Protein AF-A0A016SFY9-F1 (afdb_monomer_lite)

Organism: NCBI:txid53326

pLDDT: mean 86.15, std 10.6, range [46.03, 94.69]

Secondary structure (DSSP, 8-state):
--HHHHHHHHHHHH--SS-HHHHHHHHHHHHHHTT-HHHHHHHHHHHHHHHHHHHHHHHHHHHHHHHHHHHHHHHHH-TTS-HHHHHHHHHHHHHH-HHHHHHHHHHHHHHS-S-----

Sequence (119 aa):
MPAKARSEFEALAGRQTLAWKEKERLMLEWAEKHAVKDKMKAFIDDMMSKRKAKEKAFFELIEKLPALGKEYMEFLNGIETPRKEKVAKWRKFMDDHAKEYEVIKVALKQTMPGRMLIL

Radius of gyration: 23.64 Å; chains: 1; bounding box: 50×23×59 Å

InterPro domains:
  IPR003677 SXP/RAL-2 family protein Ani s 5-like, cation-binding domain [PF02520] (5-110)

Structure (mmCIF, N/CA/C/O backbone):
data_AF-A0A016SFY9-F1
#
_entry.id   AF-A0A016SFY9-F1
#
loop_
_atom_site.group_PDB
_atom_site.id
_atom_site.type_symbol
_atom_site.label_atom_id
_atom_site.label_alt_id
_atom_site.label_comp_id
_atom_site.label_asym_id
_atom_site.label_entity_id
_atom_site.label_seq_id
_atom_site.pdbx_PDB_ins_code
_atom_site.Cartn_x
_atom_site.Cartn_y
_atom_site.Cartn_z
_atom_site.occupancy
_atom_site.B_iso_or_equiv
_atom_site.auth_seq_id
_atom_site.auth_comp_id
_atom_site.auth_asym_id
_atom_site.auth_atom_id
_atom_site.pdbx_PDB_model_num
ATOM 1 N N . MET A 1 1 ? 14.790 -12.982 -25.822 1.00 73.44 1 MET A N 1
ATOM 2 C CA . MET A 1 1 ? 15.797 -11.957 -25.467 1.00 73.44 1 MET A CA 1
ATOM 3 C C . MET A 1 1 ? 17.061 -12.673 -25.002 1.00 73.44 1 MET A C 1
ATOM 5 O O . MET A 1 1 ? 16.907 -13.688 -24.330 1.00 73.44 1 MET A O 1
ATOM 9 N N . PRO A 1 2 ? 18.270 -12.220 -25.376 1.00 87.88 2 PRO A N 1
ATOM 10 C CA . PRO A 1 2 ? 19.519 -12.889 -24.999 1.00 87.88 2 PRO A CA 1
ATOM 11 C C . PRO A 1 2 ? 19.730 -12.941 -23.479 1.00 87.88 2 PRO A C 1
ATOM 13 O O . PRO A 1 2 ? 19.354 -12.001 -22.779 1.00 87.88 2 PRO A O 1
ATOM 16 N N . ALA A 1 3 ? 20.385 -13.994 -22.974 1.00 89.19 3 ALA A N 1
ATOM 17 C CA . ALA A 1 3 ? 20.641 -14.175 -21.539 1.00 89.19 3 ALA A CA 1
ATOM 18 C C . ALA A 1 3 ? 21.384 -12.978 -20.916 1.00 89.19 3 ALA A C 1
ATOM 20 O O . ALA A 1 3 ? 20.982 -12.478 -19.872 1.00 89.19 3 ALA A O 1
ATOM 21 N N . LYS A 1 4 ? 22.390 -12.441 -21.620 1.00 90.25 4 LYS A N 1
ATOM 22 C CA . LYS A 1 4 ? 23.149 -11.259 -21.186 1.00 90.25 4 LYS A CA 1
ATOM 23 C C . LYS A 1 4 ? 22.263 -10.023 -20.992 1.00 90.25 4 LYS A C 1
ATOM 25 O O . LYS A 1 4 ? 22.373 -9.346 -19.978 1.00 90.25 4 LYS A O 1
ATOM 30 N N . ALA A 1 5 ? 21.352 -9.764 -21.932 1.00 86.88 5 ALA A N 1
ATOM 31 C CA . ALA A 1 5 ? 20.425 -8.637 -21.842 1.00 86.88 5 ALA A CA 1
ATOM 32 C C . ALA A 1 5 ? 19.483 -8.789 -20.636 1.00 86.88 5 ALA A C 1
ATOM 34 O O . ALA A 1 5 ? 19.250 -7.827 -19.911 1.00 86.88 5 ALA A O 1
ATOM 35 N N . ARG A 1 6 ? 19.000 -10.012 -20.373 1.00 88.38 6 ARG A N 1
ATOM 36 C CA . ARG A 1 6 ? 18.173 -10.312 -19.198 1.00 88.38 6 ARG A CA 1
ATOM 37 C C . ARG A 1 6 ? 18.926 -10.069 -17.887 1.00 88.38 6 ARG A C 1
ATOM 39 O O . ARG A 1 6 ? 18.384 -9.412 -17.007 1.00 88.38 6 ARG A O 1
ATOM 46 N N . SER A 1 7 ? 20.170 -10.534 -17.776 1.00 91.69 7 SER A N 1
ATOM 47 C CA . SER A 1 7 ? 20.997 -10.301 -16.585 1.00 91.69 7 SER A CA 1
ATOM 48 C C . SER A 1 7 ? 21.305 -8.815 -16.364 1.00 91.69 7 SER A C 1
ATOM 50 O O . SER A 1 7 ? 21.271 -8.352 -15.227 1.00 91.69 7 SER A O 1
ATOM 52 N N . GLU A 1 8 ? 21.555 -8.047 -17.433 1.00 90.81 8 GLU A N 1
ATOM 53 C CA . GLU A 1 8 ? 21.724 -6.585 -17.352 1.00 90.81 8 GLU A CA 1
ATOM 54 C C . GLU A 1 8 ? 20.453 -5.908 -16.804 1.00 90.81 8 GLU A C 1
ATOM 56 O O . GLU A 1 8 ? 20.535 -5.066 -15.907 1.00 90.81 8 GLU A O 1
ATOM 61 N N . PHE A 1 9 ? 19.273 -6.319 -17.282 1.00 90.06 9 PHE A N 1
ATOM 62 C CA . PHE A 1 9 ? 17.997 -5.803 -16.787 1.00 90.06 9 PHE A CA 1
ATOM 63 C C . PHE A 1 9 ? 17.745 -6.157 -15.319 1.00 90.06 9 PHE A C 1
ATOM 65 O O . PHE A 1 9 ? 17.391 -5.283 -14.532 1.00 90.06 9 PHE A O 1
ATOM 72 N N . GLU A 1 10 ? 17.945 -7.417 -14.929 1.00 89.69 10 GLU A N 1
ATOM 73 C CA . GLU A 1 10 ? 17.742 -7.877 -13.550 1.00 89.69 10 GLU A CA 1
ATOM 74 C C . GLU A 1 10 ? 18.674 -7.139 -12.574 1.00 89.69 10 GLU A C 1
ATOM 76 O O . GLU A 1 10 ? 18.234 -6.709 -11.506 1.00 89.69 10 GLU A O 1
ATOM 81 N N . ALA A 1 11 ? 19.927 -6.884 -12.968 1.00 91.25 11 ALA A N 1
ATOM 82 C CA . ALA A 1 11 ? 20.862 -6.086 -12.178 1.00 91.25 11 ALA A CA 1
ATOM 83 C C . ALA A 1 11 ? 20.397 -4.628 -12.010 1.00 91.25 11 ALA A C 1
ATOM 85 O O . ALA A 1 11 ? 20.509 -4.070 -10.918 1.00 91.25 11 ALA A O 1
ATOM 86 N N . LEU A 1 12 ? 19.848 -4.003 -13.059 1.00 89.19 12 LEU A N 1
ATOM 87 C CA . LEU A 1 12 ? 19.270 -2.655 -12.976 1.00 89.19 12 LEU A CA 1
ATOM 88 C C . LEU A 1 12 ? 18.003 -2.637 -12.109 1.00 89.19 12 LEU A C 1
ATOM 90 O O . LEU A 1 12 ? 17.846 -1.766 -11.250 1.00 89.19 12 LEU A O 1
ATOM 94 N N . ALA A 1 13 ? 17.118 -3.619 -12.280 1.00 84.88 13 ALA A N 1
ATOM 95 C CA . ALA A 1 13 ? 15.882 -3.759 -11.518 1.00 84.88 13 ALA A CA 1
ATOM 96 C C . ALA A 1 13 ? 16.138 -4.036 -10.026 1.00 84.88 13 ALA A C 1
ATOM 98 O O . ALA A 1 13 ? 15.396 -3.535 -9.179 1.00 84.88 13 ALA A O 1
ATOM 99 N N . GLY A 1 14 ? 17.211 -4.754 -9.688 1.00 85.44 14 GLY A N 1
ATOM 100 C CA . GLY A 1 14 ? 17.602 -5.065 -8.312 1.00 85.44 14 GLY A CA 1
ATOM 101 C C . GLY A 1 14 ? 18.242 -3.906 -7.540 1.00 85.44 14 GLY A C 1
ATOM 102 O O . GLY A 1 14 ? 18.305 -3.958 -6.313 1.00 85.44 14 GLY A O 1
ATOM 103 N N . ARG A 1 15 ? 18.686 -2.829 -8.206 1.00 87.38 15 ARG A N 1
ATOM 104 C CA . ARG A 1 15 ? 19.283 -1.667 -7.520 1.00 87.38 15 ARG A CA 1
ATOM 105 C C . ARG A 1 15 ? 18.225 -0.904 -6.725 1.00 87.38 15 ARG A C 1
ATOM 107 O O . ARG A 1 15 ? 17.362 -0.238 -7.304 1.00 87.38 15 ARG A O 1
ATOM 114 N N . GLN A 1 16 ? 18.301 -1.010 -5.399 1.00 78.88 16 GLN A N 1
ATOM 115 C CA . GLN A 1 16 ? 17.394 -0.340 -4.459 1.00 78.88 16 GLN A CA 1
ATOM 116 C C . GLN A 1 16 ? 17.841 1.083 -4.093 1.00 78.88 16 GLN A C 1
ATOM 118 O O . GLN A 1 16 ? 17.016 1.892 -3.692 1.00 78.88 16 GLN A O 1
ATOM 123 N N . THR A 1 17 ? 19.127 1.404 -4.261 1.00 86.81 17 THR A N 1
ATOM 124 C CA . THR A 1 17 ? 19.715 2.701 -3.879 1.00 86.81 17 THR A CA 1
ATOM 125 C C . THR A 1 17 ? 19.472 3.820 -4.891 1.00 86.81 17 THR A C 1
ATOM 127 O O . THR A 1 17 ? 19.701 4.986 -4.583 1.00 86.81 17 THR A O 1
ATOM 130 N N . LEU A 1 18 ? 19.022 3.490 -6.104 1.00 86.88 18 LEU A N 1
ATOM 131 C CA . LEU A 1 18 ? 18.751 4.481 -7.141 1.00 86.88 18 LEU A CA 1
ATOM 132 C C . LEU A 1 18 ? 17.373 5.113 -6.953 1.00 86.88 18 LEU A C 1
ATOM 134 O O . LEU A 1 18 ? 16.374 4.417 -6.759 1.00 86.88 18 LEU A O 1
ATOM 138 N N . ALA A 1 19 ? 17.313 6.436 -7.112 1.00 88.88 19 ALA A N 1
ATOM 139 C CA . ALA A 1 19 ? 16.049 7.146 -7.229 1.00 88.88 19 ALA A CA 1
ATOM 140 C C . ALA A 1 19 ? 15.251 6.623 -8.435 1.00 88.88 19 ALA A C 1
ATOM 142 O O . ALA A 1 19 ? 15.819 6.308 -9.481 1.00 88.88 19 ALA A O 1
ATOM 143 N N . TRP A 1 20 ? 13.921 6.576 -8.311 1.00 86.00 20 TRP A N 1
ATOM 144 C CA . TRP A 1 20 ? 13.049 6.019 -9.351 1.00 86.00 20 TRP A CA 1
ATOM 145 C C . TRP A 1 20 ? 13.271 6.651 -10.732 1.00 86.00 20 TRP A C 1
ATOM 147 O O . TRP A 1 20 ? 13.427 5.920 -11.701 1.00 86.00 20 TRP A O 1
ATOM 157 N N . LYS A 1 21 ? 13.359 7.986 -10.815 1.00 88.25 21 LYS A N 1
ATOM 158 C CA . LYS A 1 21 ? 13.581 8.699 -12.087 1.00 88.25 21 LYS A CA 1
ATOM 159 C C . LYS A 1 21 ? 14.886 8.291 -12.774 1.00 88.25 21 LYS A C 1
ATOM 161 O O . LYS A 1 21 ? 14.933 8.155 -13.990 1.00 88.25 21 LYS A O 1
ATOM 166 N N . GLU A 1 22 ? 15.936 8.075 -11.988 1.00 90.44 22 GLU A N 1
ATOM 167 C CA . GLU A 1 22 ? 17.232 7.644 -12.511 1.00 90.44 22 GLU A CA 1
ATOM 168 C C . GLU A 1 22 ? 17.184 6.181 -12.963 1.00 90.44 22 GLU A C 1
ATOM 170 O O . GLU A 1 22 ? 17.714 5.811 -14.007 1.00 90.44 22 GLU A O 1
ATOM 175 N N . LYS A 1 23 ? 16.471 5.343 -12.211 1.00 90.19 23 LYS A N 1
ATOM 176 C CA . LYS A 1 23 ? 16.237 3.946 -12.571 1.00 90.19 23 LYS A CA 1
ATOM 177 C C . LYS A 1 23 ? 15.412 3.813 -13.856 1.00 90.19 23 LYS A C 1
ATOM 179 O O . LYS A 1 23 ? 15.748 2.997 -14.706 1.00 90.19 23 LYS A O 1
ATOM 184 N N . GLU A 1 24 ? 14.375 4.629 -14.011 1.00 90.75 24 GLU A N 1
ATOM 185 C CA . GLU A 1 24 ? 13.545 4.727 -15.214 1.00 90.75 24 GLU A CA 1
ATOM 186 C C . GLU A 1 24 ? 14.381 5.116 -16.440 1.00 90.75 24 GLU A C 1
ATOM 188 O O . GLU A 1 24 ? 14.322 4.426 -17.458 1.00 90.75 24 GLU A O 1
ATOM 193 N N . ARG A 1 25 ? 15.229 6.147 -16.317 1.00 93.19 25 ARG A N 1
ATOM 194 C CA . ARG A 1 25 ? 16.169 6.555 -17.371 1.00 93.19 25 ARG A CA 1
ATOM 195 C C . ARG A 1 25 ? 17.051 5.388 -17.824 1.00 93.19 25 ARG A C 1
ATOM 197 O O . ARG A 1 25 ? 17.077 5.071 -19.009 1.00 93.19 25 ARG A O 1
ATOM 204 N N . LEU A 1 26 ? 17.703 4.700 -16.883 1.00 93.44 26 LEU A N 1
ATOM 205 C CA . LEU A 1 26 ? 18.581 3.561 -17.183 1.00 93.44 26 LEU A CA 1
ATOM 206 C C . LEU A 1 26 ? 17.829 2.375 -17.811 1.00 93.44 26 LEU A C 1
ATOM 208 O O . LEU A 1 26 ? 18.368 1.696 -18.685 1.00 93.44 26 LEU A O 1
ATOM 212 N N . MET A 1 27 ? 16.585 2.115 -17.396 1.00 91.75 27 MET A N 1
ATOM 213 C CA . MET A 1 27 ? 15.750 1.075 -18.009 1.00 91.75 27 MET A CA 1
ATOM 214 C C . MET A 1 27 ? 15.359 1.424 -19.448 1.00 91.75 27 MET A C 1
ATOM 216 O O . MET A 1 27 ? 15.343 0.534 -20.298 1.00 91.75 27 MET A O 1
ATOM 220 N N . LEU A 1 28 ? 15.066 2.696 -19.737 1.00 93.44 28 LEU A N 1
ATOM 221 C CA . LEU A 1 28 ? 14.765 3.162 -21.092 1.00 93.44 28 LEU A CA 1
ATOM 222 C C . LEU A 1 28 ? 16.002 3.123 -21.997 1.00 93.44 28 LEU A C 1
ATOM 224 O O . LEU A 1 28 ? 15.891 2.666 -23.131 1.00 93.44 28 LEU A O 1
ATOM 228 N N . GLU A 1 29 ? 17.175 3.515 -21.494 1.00 94.19 29 GLU A N 1
ATOM 229 C CA . GLU A 1 29 ? 18.454 3.397 -22.214 1.00 94.19 29 GLU A CA 1
ATOM 230 C C . GLU A 1 29 ? 18.791 1.931 -22.529 1.00 94.19 29 GLU A C 1
ATOM 232 O O . GLU A 1 29 ? 19.141 1.588 -23.661 1.00 94.19 29 GLU A O 1
ATOM 237 N N . TRP A 1 30 ? 18.614 1.033 -21.553 1.00 94.31 30 TRP A N 1
ATOM 238 C CA . TRP A 1 30 ? 18.748 -0.408 -21.771 1.00 94.31 30 TRP A CA 1
ATOM 239 C C . TRP A 1 30 ? 17.741 -0.917 -22.815 1.00 94.31 30 TRP A C 1
ATOM 241 O O . TRP A 1 30 ? 18.091 -1.699 -23.700 1.00 94.31 30 TRP A O 1
ATOM 251 N N . ALA A 1 31 ? 16.494 -0.450 -22.757 1.00 92.81 31 ALA A N 1
ATOM 252 C CA . ALA A 1 31 ? 15.457 -0.864 -23.691 1.00 92.81 31 ALA A CA 1
ATOM 253 C C . ALA A 1 31 ? 15.720 -0.363 -25.117 1.00 92.81 31 ALA A C 1
ATOM 255 O O . ALA A 1 31 ? 15.409 -1.070 -26.075 1.00 92.81 31 ALA A O 1
ATOM 256 N N . GLU A 1 32 ? 16.323 0.815 -25.270 1.00 92.94 32 GLU A N 1
ATOM 257 C CA . GLU A 1 32 ? 16.760 1.354 -26.557 1.00 92.94 32 GLU A CA 1
ATOM 258 C C . GLU A 1 32 ? 17.894 0.516 -27.160 1.00 92.94 32 GLU A C 1
ATOM 260 O O . GLU A 1 32 ? 17.770 0.052 -28.294 1.00 92.94 32 GLU A O 1
ATOM 265 N N . LYS A 1 33 ? 18.922 0.186 -26.364 1.00 93.25 33 LYS A N 1
ATOM 266 C CA . LYS A 1 33 ? 20.026 -0.718 -26.753 1.00 93.25 33 LYS A CA 1
ATOM 267 C C . LYS A 1 33 ? 19.538 -2.091 -27.233 1.00 93.25 33 LYS A C 1
ATOM 269 O O . LYS A 1 33 ? 20.187 -2.727 -28.061 1.00 93.25 33 LYS A O 1
ATOM 274 N N . HIS A 1 34 ? 18.411 -2.564 -26.705 1.00 92.56 34 HIS A N 1
ATOM 275 C CA . HIS A 1 34 ? 17.845 -3.876 -27.020 1.00 92.56 34 HIS A CA 1
ATOM 276 C C . HIS A 1 34 ? 16.587 -3.827 -27.902 1.00 92.56 34 HIS A C 1
ATOM 278 O O . HIS A 1 34 ? 15.919 -4.853 -28.036 1.00 92.56 34 HIS A O 1
ATOM 284 N N . ALA A 1 35 ? 16.275 -2.677 -28.516 1.00 91.12 35 ALA A N 1
ATOM 285 C CA . ALA A 1 35 ? 15.129 -2.477 -29.413 1.00 91.12 35 ALA A CA 1
ATOM 286 C C . ALA A 1 35 ? 13.766 -2.898 -28.810 1.00 91.12 35 ALA A C 1
ATOM 288 O O . ALA A 1 35 ? 12.892 -3.434 -29.489 1.00 91.12 35 ALA A O 1
ATOM 289 N N . VAL A 1 36 ? 13.577 -2.663 -27.507 1.00 92.81 36 VAL A N 1
ATOM 290 C CA . VAL A 1 36 ? 12.347 -2.968 -26.745 1.00 92.81 36 VAL A CA 1
ATOM 291 C C . VAL A 1 36 ? 11.776 -1.746 -26.016 1.00 92.81 36 VAL A C 1
ATOM 293 O O . VAL A 1 36 ? 11.015 -1.893 -25.059 1.00 92.81 36 VAL A O 1
ATOM 296 N N . LYS A 1 37 ? 12.120 -0.534 -26.467 1.00 92.25 37 LYS A N 1
ATOM 297 C CA . LYS A 1 37 ? 11.728 0.745 -25.848 1.00 92.25 37 LYS A CA 1
ATOM 298 C C . LYS A 1 37 ? 10.218 0.874 -25.628 1.00 92.25 37 LYS A C 1
ATOM 300 O O . LYS A 1 37 ? 9.802 1.186 -24.516 1.00 92.25 37 LYS A O 1
ATOM 305 N N . ASP A 1 38 ? 9.401 0.537 -26.625 1.00 92.31 38 ASP A N 1
ATOM 306 C CA . ASP A 1 38 ? 7.937 0.645 -26.514 1.00 92.31 38 ASP A CA 1
ATOM 307 C C . ASP A 1 38 ? 7.355 -0.325 -25.481 1.00 92.31 38 ASP A C 1
ATOM 309 O O . ASP A 1 38 ? 6.497 0.043 -24.680 1.00 92.31 38 ASP A O 1
ATOM 313 N N . LYS A 1 39 ? 7.881 -1.557 -25.434 1.00 91.69 39 LYS A N 1
ATOM 314 C CA . LYS A 1 39 ? 7.491 -2.553 -24.425 1.00 91.69 39 LYS A CA 1
ATOM 315 C C . LYS A 1 39 ? 7.882 -2.098 -23.020 1.00 91.69 39 LYS A C 1
ATOM 317 O O . LYS A 1 39 ? 7.114 -2.295 -22.084 1.00 91.69 39 LYS A O 1
ATOM 322 N N . MET A 1 40 ? 9.056 -1.482 -22.878 1.00 92.69 40 MET A N 1
ATOM 323 C CA . MET A 1 40 ? 9.518 -0.943 -21.600 1.00 92.69 40 MET A CA 1
ATOM 324 C C . MET A 1 40 ? 8.655 0.230 -21.137 1.00 92.69 40 MET A C 1
ATOM 326 O O . MET A 1 40 ? 8.269 0.280 -19.973 1.00 92.69 40 MET A O 1
ATOM 330 N N . LYS A 1 41 ? 8.298 1.139 -22.048 1.00 92.81 41 LYS A N 1
ATOM 331 C CA . LYS A 1 41 ? 7.419 2.267 -21.738 1.00 92.81 41 LYS A CA 1
ATOM 332 C C . LYS A 1 41 ? 6.043 1.791 -21.268 1.00 92.81 41 LYS A C 1
ATOM 334 O O . LYS A 1 41 ? 5.604 2.189 -20.197 1.00 92.81 41 LYS A O 1
ATOM 339 N N . ALA A 1 42 ? 5.427 0.854 -21.993 1.00 93.88 42 ALA A N 1
ATOM 340 C CA . ALA A 1 42 ? 4.149 0.262 -21.594 1.00 93.88 42 ALA A CA 1
ATOM 341 C C . ALA A 1 42 ? 4.220 -0.427 -20.218 1.00 93.88 42 ALA A C 1
ATOM 343 O O . ALA A 1 42 ? 3.300 -0.307 -19.411 1.00 93.88 42 ALA A O 1
ATOM 344 N N . PHE A 1 43 ? 5.326 -1.120 -19.928 1.00 90.38 43 PHE A N 1
ATOM 345 C CA . PHE A 1 43 ? 5.561 -1.736 -18.622 1.00 90.38 43 PHE A CA 1
ATOM 346 C C . PHE A 1 43 ? 5.678 -0.698 -17.493 1.00 90.38 43 PHE A C 1
ATOM 348 O O . PHE A 1 43 ? 5.080 -0.877 -16.431 1.00 90.38 43 PHE A O 1
ATOM 355 N N . ILE A 1 44 ? 6.422 0.389 -17.714 1.00 90.75 44 ILE A N 1
ATOM 356 C CA . ILE A 1 44 ? 6.576 1.481 -16.742 1.00 90.75 44 ILE A CA 1
ATOM 357 C C . ILE A 1 44 ? 5.231 2.170 -16.485 1.00 90.75 44 ILE A C 1
ATOM 359 O O . ILE A 1 44 ? 4.865 2.369 -15.325 1.00 90.75 44 ILE A O 1
ATOM 363 N N . ASP A 1 45 ? 4.472 2.469 -17.538 1.00 92.94 45 ASP A N 1
ATOM 364 C CA . ASP A 1 45 ? 3.170 3.130 -17.435 1.00 92.94 45 ASP A CA 1
ATOM 365 C C . ASP A 1 45 ? 2.160 2.274 -16.644 1.00 92.94 45 ASP A C 1
ATOM 367 O O . ASP A 1 45 ? 1.516 2.769 -15.713 1.00 92.94 45 ASP A O 1
ATOM 371 N N . ASP A 1 46 ? 2.070 0.971 -16.939 1.00 93.81 46 ASP A N 1
ATOM 372 C CA . ASP A 1 46 ? 1.227 0.022 -16.196 1.00 93.81 46 ASP A CA 1
ATOM 373 C C . ASP A 1 46 ? 1.640 -0.080 -14.718 1.00 93.81 46 ASP A C 1
ATOM 375 O O . ASP A 1 46 ? 0.800 -0.004 -13.815 1.00 93.81 46 ASP A O 1
ATOM 379 N N . MET A 1 47 ? 2.944 -0.184 -14.446 1.00 90.25 47 MET A N 1
ATOM 380 C CA . MET A 1 47 ? 3.474 -0.233 -13.084 1.00 90.25 47 MET A CA 1
ATOM 381 C C . MET A 1 47 ? 3.125 1.031 -12.292 1.00 90.25 47 MET 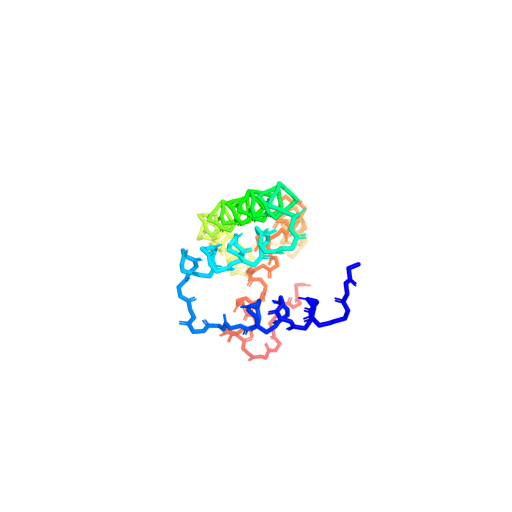A C 1
ATOM 383 O O . MET A 1 47 ? 2.676 0.941 -11.145 1.00 90.25 47 MET A O 1
ATOM 387 N N . MET A 1 48 ? 3.307 2.208 -12.895 1.00 89.75 48 MET A N 1
ATOM 388 C CA . MET A 1 48 ? 3.013 3.491 -12.261 1.00 89.75 48 MET A CA 1
ATOM 389 C C . MET A 1 48 ? 1.515 3.677 -12.026 1.00 89.75 48 MET A C 1
ATOM 391 O O . MET A 1 48 ? 1.121 4.153 -10.960 1.00 89.75 48 MET A O 1
ATOM 395 N N . SER A 1 49 ? 0.674 3.248 -12.968 1.00 93.31 49 SER A N 1
ATOM 396 C CA . SER A 1 49 ? -0.782 3.237 -12.805 1.00 93.31 49 SER A CA 1
ATOM 397 C C . SER A 1 49 ? -1.207 2.354 -11.626 1.00 93.31 49 SER A C 1
ATOM 399 O O . SER A 1 49 ? -1.889 2.814 -10.706 1.00 93.31 49 SER A O 1
ATOM 401 N N . LYS A 1 50 ? -0.705 1.114 -11.568 1.00 93.19 50 LYS A N 1
ATOM 402 C CA . LYS A 1 50 ? -0.960 0.185 -10.455 1.00 93.19 50 LYS A CA 1
ATOM 403 C C . LYS A 1 50 ? -0.458 0.726 -9.122 1.00 93.19 50 LYS A C 1
ATOM 405 O O . LYS A 1 50 ? -1.126 0.548 -8.104 1.00 93.19 50 LYS A O 1
ATOM 410 N N . ARG A 1 51 ? 0.700 1.393 -9.106 1.00 90.69 51 ARG A N 1
ATOM 411 C CA . ARG A 1 51 ? 1.237 2.043 -7.904 1.00 90.69 51 ARG A CA 1
ATOM 412 C C . ARG A 1 51 ? 0.300 3.140 -7.407 1.00 90.69 51 ARG A C 1
ATOM 414 O O . ARG A 1 51 ? -0.062 3.107 -6.238 1.00 90.69 51 ARG A O 1
ATOM 421 N N . LYS A 1 52 ? -0.138 4.045 -8.286 1.00 93.25 52 LYS A N 1
ATOM 422 C CA . LYS A 1 52 ? -1.088 5.115 -7.938 1.00 93.25 52 LYS A CA 1
ATOM 423 C C . LYS A 1 52 ? -2.414 4.557 -7.421 1.00 93.25 52 LYS A C 1
ATOM 425 O O . LYS A 1 52 ? -2.941 5.061 -6.437 1.00 93.25 52 LYS A O 1
ATOM 430 N N . ALA A 1 53 ? -2.932 3.495 -8.040 1.00 93.75 53 ALA A N 1
ATOM 431 C CA . ALA A 1 53 ? -4.156 2.839 -7.583 1.00 93.75 53 ALA A CA 1
ATOM 432 C C . ALA A 1 53 ? -4.001 2.237 -6.174 1.00 93.75 53 ALA A C 1
ATOM 434 O O . ALA A 1 53 ? -4.876 2.413 -5.330 1.00 93.75 53 ALA A O 1
ATOM 435 N N . LYS A 1 54 ? -2.870 1.572 -5.899 1.00 92.19 54 LYS A N 1
ATOM 436 C CA . LYS A 1 54 ? -2.552 1.047 -4.560 1.00 92.19 54 LYS A CA 1
ATOM 437 C C . LYS A 1 54 ? -2.395 2.158 -3.528 1.00 92.19 54 LYS A C 1
ATOM 439 O O . LYS A 1 54 ? -2.899 2.023 -2.423 1.00 92.19 54 LYS A O 1
ATOM 444 N N . GLU A 1 55 ? -1.707 3.234 -3.889 1.00 93.38 55 GLU A N 1
ATOM 445 C CA . GLU A 1 55 ? -1.492 4.395 -3.026 1.00 93.38 55 GLU A CA 1
ATOM 446 C C . GLU A 1 55 ? -2.818 5.071 -2.663 1.00 93.38 55 GLU A C 1
ATOM 448 O O . GLU A 1 55 ? -3.092 5.292 -1.488 1.00 93.38 55 GLU A O 1
ATOM 453 N N . LYS A 1 56 ? -3.693 5.289 -3.650 1.00 94.69 56 LYS A N 1
ATOM 454 C CA . LYS A 1 56 ? -5.046 5.799 -3.417 1.00 94.69 56 LYS A CA 1
ATOM 455 C C . LYS A 1 56 ? -5.843 4.887 -2.479 1.00 94.69 56 LYS A C 1
ATOM 457 O O . LYS A 1 56 ? -6.357 5.363 -1.475 1.00 94.69 56 LYS A O 1
ATOM 462 N N . ALA A 1 57 ? -5.889 3.584 -2.762 1.00 91.19 57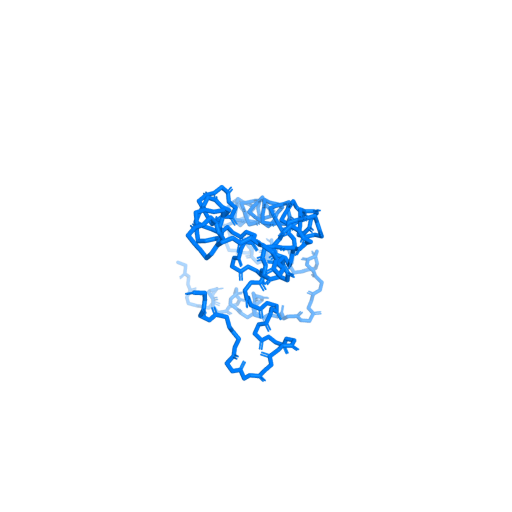 ALA A N 1
ATOM 463 C CA . ALA A 1 57 ? -6.600 2.620 -1.920 1.00 91.19 57 ALA A CA 1
ATOM 464 C C . ALA A 1 57 ? -6.041 2.559 -0.485 1.00 91.19 57 ALA A C 1
ATOM 466 O O . ALA A 1 57 ? -6.793 2.351 0.462 1.00 91.19 57 ALA A O 1
ATOM 467 N N . PHE A 1 58 ? -4.730 2.743 -0.315 1.00 91.44 58 PHE A N 1
ATOM 468 C CA . PHE A 1 58 ? -4.084 2.808 0.993 1.00 91.44 58 PHE A CA 1
ATOM 469 C C . PHE A 1 58 ? -4.505 4.053 1.780 1.00 91.44 58 PHE A C 1
ATOM 471 O O . PHE A 1 58 ? -4.872 3.933 2.947 1.00 91.44 58 PHE A O 1
ATOM 478 N N . PHE A 1 59 ? -4.504 5.232 1.153 1.00 93.31 59 PHE A N 1
ATOM 479 C CA . PHE A 1 59 ? -4.934 6.462 1.819 1.00 93.31 59 PHE A CA 1
ATOM 480 C C . PHE A 1 59 ? -6.426 6.451 2.161 1.00 93.31 59 PHE A C 1
ATOM 482 O O . PHE A 1 59 ? -6.776 6.777 3.291 1.00 93.31 59 PHE A O 1
ATOM 489 N N . GLU A 1 60 ? -7.283 5.987 1.246 1.00 93.44 60 GLU A N 1
ATOM 490 C CA . GLU A 1 60 ? -8.722 5.817 1.505 1.00 93.44 60 GLU A CA 1
ATOM 491 C C . GLU A 1 60 ? -8.990 4.870 2.683 1.00 93.44 60 GLU A C 1
ATOM 493 O O . GLU A 1 60 ? -9.915 5.089 3.463 1.00 93.44 60 GLU A O 1
ATOM 498 N N . LEU A 1 61 ? -8.184 3.811 2.823 1.00 92.00 61 LEU A N 1
ATOM 499 C CA . LEU A 1 61 ? -8.2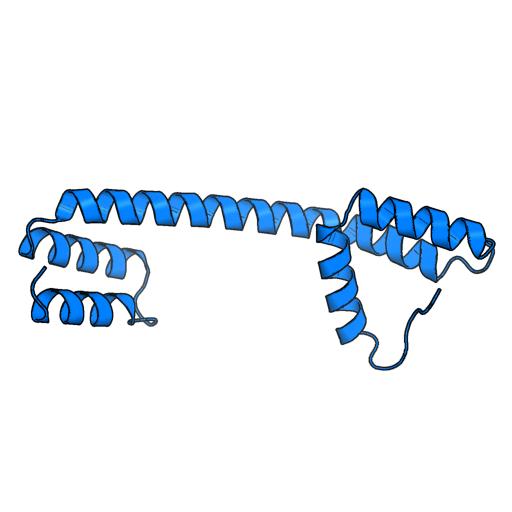76 2.895 3.954 1.00 92.00 61 LEU A CA 1
ATOM 500 C C . LEU A 1 61 ? -7.910 3.612 5.255 1.00 92.00 61 LEU A C 1
ATOM 502 O O . LEU A 1 61 ? -8.689 3.588 6.203 1.00 92.00 61 LEU A O 1
ATOM 506 N N . ILE A 1 62 ? -6.747 4.273 5.292 1.00 91.88 62 ILE A N 1
ATOM 507 C CA . ILE A 1 62 ? -6.244 4.959 6.490 1.00 91.88 62 ILE A CA 1
ATOM 508 C C . ILE A 1 62 ? -7.199 6.049 6.962 1.00 91.88 62 ILE A C 1
ATOM 510 O O . ILE A 1 62 ? -7.403 6.180 8.165 1.00 91.88 62 ILE A O 1
ATOM 514 N N . GLU A 1 63 ? -7.800 6.799 6.044 1.00 94.31 63 GLU A N 1
ATOM 515 C CA . GLU A 1 63 ? -8.723 7.885 6.373 1.00 94.31 63 GLU A CA 1
ATOM 516 C C . GLU A 1 63 ? -9.942 7.398 7.174 1.00 94.31 63 GLU A C 1
ATOM 518 O O . GLU A 1 63 ? -10.411 8.088 8.079 1.00 94.31 63 GLU A O 1
ATOM 523 N N . LYS A 1 64 ? -10.415 6.173 6.912 1.00 93.44 64 LYS A N 1
ATOM 524 C CA . LYS A 1 64 ? -11.566 5.576 7.610 1.00 93.44 64 LYS A CA 1
ATOM 525 C C . LYS A 1 64 ? -11.216 4.959 8.963 1.00 93.44 64 LYS A C 1
ATOM 527 O O . LYS A 1 64 ? -12.085 4.862 9.834 1.00 93.44 64 LYS A O 1
ATOM 532 N N . LEU A 1 65 ? -9.966 4.528 9.158 1.00 92.94 65 LEU A N 1
ATOM 533 C CA . LEU A 1 65 ? -9.555 3.768 10.346 1.00 92.94 65 LEU A CA 1
ATOM 534 C C . LEU A 1 65 ? -9.816 4.488 11.681 1.00 92.94 65 LEU A C 1
ATOM 536 O O . LEU A 1 65 ? -10.241 3.807 12.610 1.00 92.94 65 LEU A O 1
ATOM 540 N N . PRO A 1 66 ? -9.614 5.813 11.837 1.00 92.44 66 PRO A N 1
ATOM 541 C CA . PRO A 1 66 ? -9.881 6.484 13.108 1.00 92.44 66 PRO A CA 1
ATOM 542 C C . PRO A 1 66 ? -11.343 6.401 13.556 1.00 92.44 66 PRO A C 1
ATOM 544 O O . PRO A 1 66 ? -11.603 6.206 14.741 1.00 92.44 66 PRO A O 1
ATOM 547 N N . ALA A 1 67 ? -12.296 6.549 12.631 1.00 93.00 67 ALA A N 1
ATOM 548 C CA . ALA A 1 67 ? -13.722 6.485 12.947 1.00 93.00 67 ALA A CA 1
ATOM 549 C C . ALA A 1 67 ? -14.151 5.043 13.247 1.00 93.00 67 ALA A C 1
ATOM 551 O O . ALA A 1 67 ? -14.699 4.767 14.313 1.00 93.00 67 ALA A O 1
ATOM 552 N N . LEU A 1 68 ? -13.800 4.113 12.357 1.00 92.38 68 LEU A N 1
ATOM 553 C CA . LEU A 1 68 ? -14.145 2.697 12.499 1.00 92.38 68 LEU A CA 1
ATOM 554 C C . LEU A 1 68 ? -13.444 2.036 13.690 1.00 92.38 68 LEU A C 1
ATOM 556 O O . LEU A 1 68 ? -14.004 1.160 14.338 1.00 92.38 68 LEU A O 1
ATOM 560 N N . GLY A 1 69 ? -12.228 2.472 14.020 1.00 89.69 69 GLY A N 1
ATOM 561 C CA . GLY A 1 69 ? -11.511 2.027 15.210 1.00 89.69 69 GLY A CA 1
ATOM 562 C C . GLY A 1 69 ? -12.215 2.444 16.502 1.00 89.69 69 GLY A C 1
ATOM 563 O O . GLY A 1 69 ? -12.280 1.645 17.433 1.00 89.69 69 GLY A O 1
ATOM 564 N N . LYS A 1 70 ? -12.784 3.657 16.558 1.00 88.69 70 LYS A N 1
ATOM 565 C CA . LYS A 1 70 ? -13.595 4.103 17.705 1.00 88.69 70 LYS A CA 1
ATOM 566 C C . LYS A 1 70 ? -14.868 3.277 17.834 1.00 88.69 70 LYS A C 1
ATOM 568 O O . LYS A 1 70 ? -15.097 2.716 18.899 1.00 88.69 70 LYS A O 1
ATOM 573 N N . GLU A 1 71 ? -15.619 3.132 16.744 1.00 88.19 71 GLU A N 1
ATOM 574 C CA . GLU A 1 71 ? -16.834 2.308 16.698 1.00 88.19 71 GLU A CA 1
ATOM 575 C C . GLU A 1 71 ? -16.548 0.865 17.152 1.00 88.19 71 GLU A C 1
ATOM 577 O O . GLU A 1 71 ? -17.242 0.307 18.003 1.00 88.19 71 GLU A O 1
ATOM 582 N N . TYR A 1 72 ? -15.447 0.282 16.670 1.00 85.31 72 TYR A N 1
ATOM 583 C CA . TYR A 1 72 ? -15.014 -1.050 17.076 1.00 85.31 72 TYR A CA 1
ATOM 584 C C . TYR A 1 72 ? -14.690 -1.139 18.578 1.00 85.31 72 TYR A C 1
ATOM 586 O O . TYR A 1 72 ? -15.099 -2.091 19.247 1.00 85.31 72 TYR A O 1
ATOM 594 N N . MET A 1 73 ? -13.979 -0.154 19.135 1.00 83.19 73 MET A N 1
ATOM 595 C CA . MET A 1 73 ? -13.660 -0.119 20.568 1.00 83.19 73 MET A CA 1
ATOM 596 C C . MET A 1 73 ? -14.899 0.091 21.442 1.00 83.19 73 MET A C 1
ATOM 598 O O . MET A 1 73 ? -14.976 -0.483 22.529 1.00 83.19 73 MET A O 1
ATOM 602 N N . GLU A 1 74 ? -15.884 0.857 20.976 1.00 83.50 74 GLU A N 1
ATOM 603 C CA . GLU A 1 74 ? -17.168 1.033 21.660 1.00 83.50 74 GLU A CA 1
ATOM 604 C C . GLU A 1 74 ? -17.935 -0.292 21.769 1.00 83.50 74 GLU A C 1
ATOM 606 O O . GLU A 1 74 ? -18.483 -0.594 22.830 1.00 83.50 74 GLU A O 1
ATOM 611 N N . PHE A 1 75 ? -17.914 -1.146 20.738 1.00 76.31 75 PHE A N 1
ATOM 612 C CA . PHE A 1 75 ? -18.530 -2.480 20.818 1.00 76.31 75 PHE A CA 1
ATOM 613 C C . PHE A 1 75 ? -17.900 -3.364 21.892 1.00 76.31 75 PHE A C 1
ATOM 615 O O . PHE A 1 75 ? -18.603 -4.094 22.602 1.00 76.31 75 PHE A O 1
ATOM 622 N N . LEU A 1 76 ? -16.574 -3.312 22.004 1.00 73.25 76 LEU A N 1
ATOM 623 C CA . LEU A 1 76 ? -15.829 -4.118 22.962 1.00 73.25 76 LEU A CA 1
ATOM 624 C C . LEU A 1 76 ? -16.021 -3.616 24.393 1.00 73.25 76 LEU A C 1
ATOM 626 O O . LEU A 1 76 ? -16.299 -4.411 25.293 1.00 73.25 76 LEU A O 1
ATOM 630 N N . ASN A 1 77 ? -15.924 -2.301 24.581 1.00 75.00 77 ASN A N 1
ATOM 631 C CA . ASN A 1 77 ? -15.974 -1.649 25.887 1.00 75.00 77 ASN A CA 1
ATOM 632 C C . ASN A 1 77 ? -17.395 -1.305 26.350 1.00 75.00 77 ASN A C 1
ATOM 634 O O . ASN A 1 77 ? -17.559 -0.852 27.477 1.00 75.00 77 ASN A O 1
ATOM 638 N N . GLY A 1 78 ? -18.426 -1.501 25.523 1.00 68.38 78 GLY A N 1
ATOM 639 C CA . GLY A 1 78 ? -19.819 -1.251 25.892 1.00 68.38 78 GLY A CA 1
ATOM 640 C C . GLY A 1 78 ? -20.291 -2.222 26.971 1.00 68.38 78 GLY A C 1
ATOM 641 O O . GLY A 1 78 ? -20.843 -3.275 26.662 1.00 68.38 78 GLY A O 1
ATOM 642 N N . ILE A 1 79 ? -20.047 -1.905 28.241 1.00 58.84 79 ILE A N 1
ATOM 643 C CA . ILE A 1 79 ? -20.291 -2.783 29.400 1.00 58.84 79 ILE A CA 1
ATOM 644 C C . ILE A 1 79 ? -21.770 -3.209 29.504 1.00 58.84 79 ILE A C 1
ATOM 646 O O . ILE A 1 79 ? -22.050 -4.319 29.947 1.00 58.84 79 ILE A O 1
ATOM 650 N N . GLU A 1 80 ? -22.703 -2.395 29.005 1.00 67.06 80 GLU A N 1
ATOM 651 C CA . GLU A 1 80 ? -24.148 -2.584 29.202 1.00 67.06 80 GLU A CA 1
ATOM 652 C C . GLU A 1 80 ? -24.878 -3.324 28.063 1.00 67.06 80 GLU A C 1
ATOM 654 O O . GLU A 1 80 ? -26.030 -3.719 28.224 1.00 67.06 80 GLU A O 1
ATOM 659 N N . THR A 1 81 ? -24.247 -3.556 26.903 1.00 69.88 81 THR A N 1
ATOM 660 C CA . THR A 1 81 ? -24.929 -4.220 25.771 1.00 69.88 81 THR A CA 1
ATOM 661 C C . THR A 1 81 ? -24.955 -5.750 25.935 1.00 69.88 81 THR A C 1
ATOM 663 O O . THR A 1 81 ? -23.892 -6.354 26.135 1.00 69.88 81 THR A O 1
ATOM 666 N N . PRO A 1 82 ? -26.114 -6.424 25.773 1.00 81.19 82 PRO A N 1
ATOM 667 C CA . PRO A 1 82 ? -26.196 -7.883 25.800 1.00 81.19 82 PRO A CA 1
ATOM 668 C C . PRO A 1 82 ? -25.255 -8.552 24.788 1.00 81.19 82 PRO A C 1
ATOM 670 O O . PRO A 1 82 ? -25.116 -8.114 23.644 1.00 81.19 82 PRO A O 1
ATOM 673 N N . ARG A 1 83 ? -24.651 -9.687 25.169 1.00 80.06 83 ARG A N 1
ATOM 674 C CA . ARG A 1 83 ? -23.673 -10.420 24.335 1.00 80.06 83 ARG A CA 1
ATOM 675 C C . ARG A 1 83 ? -24.181 -10.721 22.917 1.00 80.06 83 ARG A C 1
ATOM 677 O O . ARG A 1 83 ? -23.429 -10.584 21.958 1.00 80.06 83 ARG A O 1
ATOM 684 N N . LYS A 1 84 ? -25.454 -11.109 22.768 1.00 83.38 84 LYS A N 1
ATOM 685 C CA . LYS A 1 84 ? -26.054 -11.420 21.455 1.00 83.38 84 LYS A CA 1
ATOM 686 C C . LYS A 1 84 ? -26.068 -10.208 20.519 1.00 83.38 84 LYS A C 1
ATOM 688 O O . LYS A 1 84 ? -25.761 -10.348 19.339 1.00 83.38 84 LYS A O 1
ATOM 693 N N . GLU A 1 85 ? -26.369 -9.027 21.048 1.00 83.25 85 GLU A N 1
ATOM 694 C CA . GLU A 1 85 ? -26.385 -7.780 20.279 1.00 83.25 85 GLU A CA 1
ATOM 695 C C . GLU A 1 85 ? -24.972 -7.326 19.913 1.00 83.25 85 GLU A C 1
ATOM 697 O O . GLU A 1 85 ? -24.748 -6.887 18.786 1.00 83.25 85 GLU A O 1
ATOM 702 N N . LYS A 1 86 ? -23.995 -7.515 20.813 1.00 80.81 86 LYS A N 1
ATOM 703 C CA . LYS A 1 86 ? -22.575 -7.275 20.508 1.00 80.81 86 LYS A CA 1
ATOM 704 C C . LYS A 1 86 ? -22.093 -8.126 19.337 1.00 80.81 86 LYS A C 1
ATOM 706 O O . LYS A 1 86 ? -21.479 -7.602 18.415 1.00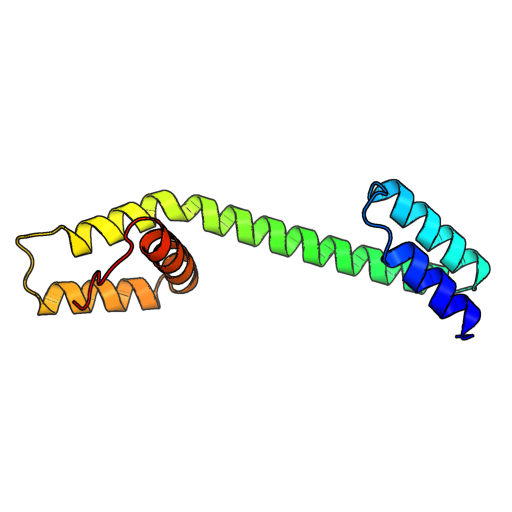 80.81 86 LYS A O 1
ATOM 711 N N . VAL A 1 87 ? -22.412 -9.423 19.338 1.00 83.19 87 VAL A N 1
ATOM 712 C CA . VAL A 1 87 ? -22.032 -10.336 18.246 1.00 83.19 87 VAL A CA 1
ATOM 713 C C . VAL A 1 87 ? -22.707 -9.943 16.931 1.00 83.19 87 VAL A C 1
ATOM 715 O O . VAL A 1 87 ? -22.063 -9.995 15.887 1.00 83.19 87 VAL A O 1
ATOM 718 N N . ALA A 1 88 ? -23.976 -9.526 16.960 1.00 86.75 88 ALA A N 1
ATOM 719 C CA . ALA A 1 88 ? -24.682 -9.080 15.760 1.00 86.75 88 ALA A CA 1
ATOM 720 C C . ALA A 1 88 ? -24.069 -7.798 15.168 1.00 86.75 88 ALA A C 1
ATOM 722 O O . ALA A 1 88 ? -23.804 -7.750 13.968 1.00 86.75 88 ALA A O 1
ATOM 723 N N . LYS A 1 89 ? -23.781 -6.793 16.009 1.00 84.94 89 LYS A N 1
ATOM 724 C CA . LYS A 1 89 ? -23.107 -5.551 15.594 1.00 84.94 89 LYS A CA 1
ATOM 725 C C . LYS A 1 89 ? -21.706 -5.823 15.053 1.00 84.94 89 LYS A C 1
ATOM 727 O O . LYS A 1 89 ? -21.351 -5.314 13.999 1.00 84.94 89 LYS A O 1
ATOM 732 N N . TRP A 1 90 ? -20.950 -6.690 15.725 1.00 85.12 90 TRP A N 1
ATOM 733 C CA . TRP A 1 90 ? -19.617 -7.086 15.283 1.00 85.12 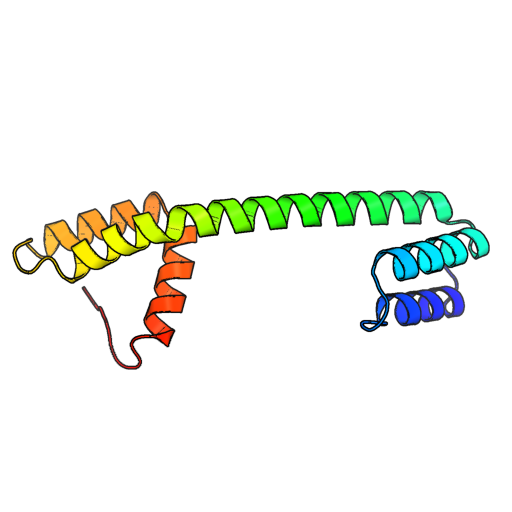90 TRP A CA 1
ATOM 734 C C . TRP A 1 90 ? -19.635 -7.804 13.927 1.00 85.12 90 TRP A C 1
ATOM 736 O O . TRP A 1 90 ? -18.833 -7.477 13.059 1.00 85.12 90 TRP A O 1
ATOM 746 N N . ARG A 1 91 ? -20.567 -8.743 13.712 1.00 87.94 91 ARG A N 1
ATOM 747 C CA . ARG A 1 91 ? -20.726 -9.418 12.412 1.00 87.94 91 ARG A CA 1
ATOM 748 C C . ARG A 1 91 ? -21.052 -8.431 11.303 1.00 87.94 91 ARG A C 1
ATOM 750 O O . ARG A 1 91 ? -20.360 -8.426 10.296 1.00 87.94 91 ARG A O 1
ATOM 757 N N . LYS A 1 92 ? -22.022 -7.545 11.537 1.00 90.00 92 LYS A N 1
ATOM 758 C CA . LYS A 1 92 ? -22.376 -6.501 10.575 1.00 90.00 92 LYS A CA 1
ATOM 759 C C . LYS A 1 92 ? -21.180 -5.600 10.246 1.00 90.00 92 LYS A C 1
ATOM 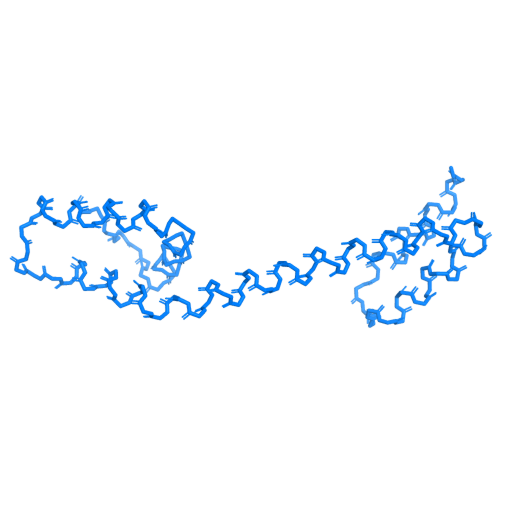761 O O . LYS A 1 92 ? -20.918 -5.343 9.082 1.00 90.00 92 LYS A O 1
ATOM 766 N N . PHE A 1 93 ? -20.414 -5.183 11.254 1.00 89.81 93 PHE A N 1
ATOM 767 C CA . PHE A 1 93 ? -19.200 -4.392 11.050 1.00 89.81 93 PHE A CA 1
ATOM 768 C C . PHE A 1 93 ? -18.159 -5.132 10.196 1.00 89.81 93 PHE A C 1
ATOM 770 O O . PHE A 1 93 ? -17.540 -4.530 9.326 1.00 89.81 93 PHE A O 1
ATOM 777 N N . MET A 1 94 ? -17.964 -6.438 10.408 1.00 90.19 94 MET A N 1
ATOM 778 C CA . MET A 1 94 ? -17.065 -7.233 9.562 1.00 90.19 94 MET A CA 1
ATOM 779 C C . MET A 1 94 ? -17.573 -7.362 8.125 1.00 90.19 94 MET A C 1
ATOM 781 O O . MET A 1 94 ? -16.759 -7.339 7.206 1.00 90.19 94 MET A O 1
ATOM 785 N N . ASP A 1 95 ? -18.885 -7.489 7.932 1.00 92.50 95 ASP A N 1
ATOM 786 C CA . ASP A 1 95 ? -19.491 -7.594 6.604 1.00 92.50 95 ASP A CA 1
ATOM 787 C C . ASP A 1 95 ? -19.366 -6.266 5.834 1.00 92.50 95 ASP A C 1
ATOM 789 O O . ASP A 1 95 ? -18.956 -6.255 4.671 1.00 92.50 95 ASP A O 1
ATOM 793 N N . ASP A 1 96 ? -19.633 -5.141 6.503 1.00 92.75 96 ASP A N 1
ATOM 794 C CA . ASP A 1 96 ? -19.608 -3.800 5.908 1.00 92.75 96 ASP A CA 1
ATOM 795 C C . ASP A 1 96 ? -18.170 -3.253 5.738 1.00 92.75 96 ASP A C 1
ATOM 797 O O . ASP A 1 96 ? -17.893 -2.469 4.822 1.00 92.75 96 ASP A O 1
ATOM 801 N N . HIS A 1 97 ? -17.232 -3.667 6.603 1.00 92.75 97 HIS A N 1
ATOM 802 C CA . HIS A 1 97 ? -15.887 -3.082 6.733 1.00 92.75 97 HIS A CA 1
ATOM 803 C C . HIS A 1 97 ? -14.767 -4.131 6.832 1.00 92.75 97 HIS A C 1
ATOM 805 O O . HIS A 1 97 ? -13.807 -3.974 7.589 1.00 92.75 97 HIS A O 1
ATOM 811 N N . ALA A 1 98 ? -14.860 -5.217 6.059 1.00 91.38 98 ALA A N 1
ATOM 812 C CA . ALA A 1 98 ? -13.937 -6.355 6.137 1.00 91.38 98 ALA A CA 1
ATOM 813 C C . ALA A 1 98 ? -12.442 -5.976 6.056 1.00 91.38 98 ALA A C 1
ATOM 815 O O . ALA A 1 98 ? -11.613 -6.530 6.782 1.00 91.38 98 ALA A O 1
ATOM 816 N N . LYS A 1 99 ? -12.073 -5.032 5.178 1.00 91.62 99 LYS A N 1
ATOM 817 C CA . LYS A 1 99 ? -10.667 -4.631 4.975 1.00 91.62 99 LYS A CA 1
ATOM 818 C C . LYS A 1 99 ? -10.147 -3.798 6.140 1.00 91.62 99 LYS A C 1
ATOM 820 O O . LYS A 1 99 ? -9.045 -4.034 6.628 1.00 91.62 99 LYS A O 1
ATOM 825 N N . GLU A 1 100 ? -10.942 -2.833 6.576 1.00 93.00 100 GLU A N 1
ATOM 826 C CA . GLU A 1 100 ? -10.660 -1.965 7.710 1.00 93.00 100 GLU A CA 1
ATOM 827 C C . GLU A 1 100 ? -10.567 -2.791 9.001 1.00 93.00 100 GLU A C 1
ATOM 829 O O . GLU A 1 100 ? -9.636 -2.606 9.788 1.00 93.00 100 GLU A O 1
ATOM 834 N N . TYR A 1 101 ? -11.452 -3.780 9.168 1.00 90.75 101 TYR A N 1
ATOM 835 C CA . TYR A 1 101 ? -11.424 -4.714 10.290 1.00 90.75 101 TYR A CA 1
ATOM 836 C C . TYR A 1 101 ? -10.118 -5.515 10.365 1.00 90.75 101 TYR A C 1
ATOM 838 O O . TYR A 1 101 ? -9.547 -5.633 11.449 1.00 90.75 101 TYR A O 1
ATOM 846 N N . GLU A 1 102 ? -9.593 -6.032 9.248 1.00 90.50 102 GLU A N 1
ATOM 847 C CA . GLU A 1 102 ? -8.320 -6.770 9.271 1.00 90.50 102 GLU A CA 1
ATOM 848 C C . GLU A 1 102 ? -7.145 -5.889 9.723 1.00 90.50 102 GLU A C 1
ATOM 850 O O . GLU A 1 102 ? -6.293 -6.350 10.487 1.00 90.50 102 GLU A O 1
ATOM 855 N N . VAL A 1 103 ? -7.120 -4.606 9.344 1.00 91.31 103 VAL A N 1
ATOM 856 C CA . VAL A 1 103 ? -6.100 -3.666 9.840 1.00 91.31 103 VAL A CA 1
ATOM 857 C C . VAL A 1 103 ? -6.264 -3.415 11.336 1.00 91.31 103 VAL A C 1
ATOM 859 O O . VAL A 1 103 ? -5.288 -3.519 12.082 1.00 91.31 103 VAL A O 1
ATOM 862 N N . ILE A 1 104 ? -7.490 -3.139 11.788 1.00 89.44 104 ILE A N 1
ATOM 863 C CA . ILE A 1 104 ? -7.806 -2.930 13.208 1.00 89.44 104 ILE A CA 1
ATOM 864 C C . ILE A 1 104 ? -7.379 -4.153 14.028 1.00 89.44 104 ILE A C 1
ATOM 866 O O . ILE A 1 104 ? -6.678 -4.026 15.028 1.00 89.44 104 ILE A O 1
ATOM 870 N N . LYS A 1 105 ? -7.715 -5.359 13.575 1.00 87.50 105 LYS A N 1
ATOM 871 C CA . LYS A 1 105 ? -7.350 -6.630 14.211 1.00 87.50 105 LYS A CA 1
ATOM 872 C C . LYS A 1 105 ? -5.838 -6.825 14.323 1.00 87.50 105 LYS A C 1
ATOM 874 O O . LYS A 1 105 ? -5.368 -7.291 15.361 1.00 87.50 105 LYS A O 1
ATOM 879 N N . VAL A 1 106 ? -5.066 -6.492 13.285 1.00 89.38 106 VAL A N 1
ATOM 880 C CA . VAL A 1 106 ? -3.594 -6.544 13.347 1.00 89.38 106 VAL A CA 1
ATOM 881 C C . VAL A 1 106 ? -3.058 -5.517 14.344 1.00 89.38 106 VAL A C 1
ATOM 883 O O . VAL A 1 106 ? -2.214 -5.876 15.164 1.00 89.38 106 VAL A O 1
ATOM 886 N N . ALA A 1 107 ? -3.571 -4.285 14.328 1.00 88.00 107 ALA A N 1
ATOM 887 C CA . ALA A 1 107 ? -3.167 -3.243 15.270 1.00 88.00 107 ALA A CA 1
ATOM 888 C C . ALA A 1 107 ? -3.445 -3.656 16.726 1.00 88.00 107 ALA A C 1
ATOM 890 O O . ALA A 1 107 ? -2.562 -3.555 17.573 1.00 88.00 107 ALA A O 1
ATOM 891 N N . LEU A 1 108 ? -4.622 -4.221 17.004 1.00 83.62 108 LEU A N 1
ATOM 892 C CA . LEU A 1 108 ? -4.995 -4.702 18.338 1.00 83.62 108 LEU A CA 1
ATOM 893 C C . LEU A 1 108 ? -4.085 -5.829 18.830 1.00 83.62 108 LEU A C 1
ATOM 895 O O . LEU A 1 108 ? -3.690 -5.830 19.990 1.00 83.62 108 LEU A O 1
ATOM 899 N N . LYS A 1 109 ? -3.697 -6.771 17.960 1.00 84.62 109 LYS A N 1
ATOM 900 C CA . LYS A 1 109 ? -2.735 -7.827 18.327 1.00 84.62 109 LYS A CA 1
ATOM 901 C C . LYS A 1 109 ? -1.375 -7.269 18.748 1.00 84.62 109 LYS A C 1
ATOM 903 O O . LYS A 1 109 ? -0.693 -7.902 19.548 1.00 84.62 109 LYS A O 1
ATOM 908 N N . GLN A 1 110 ? -0.969 -6.131 18.187 1.00 86.25 110 GLN A N 1
ATOM 909 C CA . GLN A 1 110 ? 0.296 -5.480 18.528 1.00 86.25 110 GLN A CA 1
ATOM 910 C C . GLN A 1 110 ? 0.194 -4.675 19.826 1.00 86.25 110 GLN A C 1
ATOM 912 O O . GLN A 1 110 ? 1.135 -4.676 20.613 1.00 86.25 110 GLN A O 1
ATOM 917 N N . THR A 1 111 ? -0.932 -3.999 20.060 1.00 83.94 111 THR A N 1
ATOM 918 C CA . THR A 1 111 ? -1.118 -3.134 21.235 1.00 83.94 111 THR A CA 1
ATOM 919 C C . THR A 1 111 ? -1.591 -3.886 22.475 1.00 83.94 111 THR A C 1
ATOM 921 O O . THR A 1 111 ? -1.439 -3.386 23.586 1.00 83.94 111 THR A O 1
ATOM 924 N N . MET A 1 112 ? -2.145 -5.088 22.308 1.00 73.75 112 MET A N 1
ATOM 925 C CA . MET A 1 112 ? -2.723 -5.889 23.386 1.00 73.75 112 MET A CA 1
ATOM 926 C C . MET A 1 112 ? -2.212 -7.341 23.324 1.00 73.75 112 MET A C 1
ATOM 928 O O . MET A 1 112 ? -2.946 -8.246 22.918 1.00 73.75 112 MET A O 1
ATOM 932 N N . PRO A 1 113 ? -0.935 -7.585 23.687 1.00 60.06 113 PRO A N 1
ATOM 933 C CA . PRO A 1 113 ? -0.345 -8.920 23.659 1.00 60.06 113 PRO A CA 1
ATOM 934 C C . PRO A 1 113 ? -0.923 -9.813 24.771 1.00 60.06 113 PRO A C 1
ATOM 936 O O . PRO A 1 113 ? -0.867 -9.480 25.951 1.00 60.06 113 PRO A O 1
ATOM 939 N N . GLY A 1 114 ? -1.456 -10.978 24.392 1.00 61.09 114 GLY A N 1
ATOM 940 C CA . GLY A 1 114 ? -2.180 -11.893 25.288 1.00 61.09 114 GLY A CA 1
ATOM 941 C C . GLY A 1 114 ? -3.678 -11.914 24.982 1.00 61.09 114 GLY A C 1
ATOM 942 O O . GLY A 1 114 ? -4.188 -10.978 24.381 1.00 61.09 114 GLY A O 1
ATOM 943 N N . ARG A 1 115 ? -4.369 -13.024 25.308 1.00 51.81 115 ARG A N 1
ATOM 944 C CA . ARG A 1 115 ? -5.772 -13.295 24.923 1.00 51.81 115 ARG A CA 1
ATOM 945 C C . ARG A 1 115 ? -6.636 -12.040 25.048 1.00 51.81 115 ARG A C 1
ATOM 947 O O . ARG A 1 115 ? -7.082 -11.713 26.144 1.00 51.81 115 ARG A O 1
ATOM 954 N N . MET A 1 116 ? -6.952 -11.413 23.923 1.00 48.41 116 MET A N 1
ATOM 955 C CA . MET A 1 116 ? -8.040 -10.462 23.885 1.00 48.41 116 MET A CA 1
ATOM 956 C C . MET A 1 116 ? -9.065 -10.866 22.837 1.00 48.41 116 MET A C 1
ATOM 958 O O . MET A 1 116 ? -8.772 -10.986 21.650 1.00 48.41 116 MET A O 1
ATOM 962 N N . LEU A 1 117 ? -10.283 -11.019 23.368 1.00 50.69 117 LEU A N 1
ATOM 963 C CA . LEU A 1 117 ? -11.561 -10.824 22.695 1.00 50.69 117 LEU A CA 1
ATOM 964 C C . LEU A 1 117 ? -12.047 -12.030 21.894 1.00 50.69 117 LEU A C 1
ATOM 966 O O . LEU A 1 117 ? -12.352 -11.953 20.708 1.00 50.69 117 LEU A O 1
ATOM 970 N N . ILE A 1 118 ? -12.206 -13.147 22.604 1.00 46.03 118 ILE A N 1
ATOM 971 C CA . ILE A 1 118 ? -13.324 -14.041 22.303 1.00 46.03 118 ILE A CA 1
ATOM 972 C C . ILE A 1 118 ? -14.558 -13.342 22.882 1.00 46.03 118 ILE A C 1
ATOM 974 O O . ILE A 1 118 ? -14.764 -13.366 24.097 1.00 46.03 118 ILE A O 1
ATOM 978 N N . LEU A 1 119 ? -15.315 -12.654 22.024 1.00 47.78 119 LEU A N 1
ATOM 979 C CA . LEU A 1 119 ? -16.705 -12.314 22.326 1.00 47.78 119 LEU A CA 1
ATOM 980 C C . LEU A 1 119 ? -17.548 -13.582 22.405 1.00 47.78 119 LEU A C 1
ATOM 982 O O . LEU A 1 119 ? -17.291 -14.577 21.698 1.00 47.78 119 LEU A O 1
#

Foldseek 3Di:
DDPVLVVVLVVLVPDPPDDPVVSLVVQLVSCVVVVNNVVSVVVVVVVVVVVVVVVVVVVVLVVCLVVLLVVLVCLQPVPPDDPVVSVVVVVVSCVVPVPSVVVSVVVCCVVPPDDDDPD